Protein AF-A0A4P5RGK8-F1 (afdb_monomer)

Sequence (100 aa):
MLASQAKKAAAERRAEKAKKESETILVELNTDKYSELDGNWVAIGLAAPARRALIEDGLFTVSDLRKTSLAALKELHGMGPNAIRVLVAEMKKADLSFRK

Foldseek 3Di:
DPDPPPPPPPPVVVVVVVPVVVPPDPPVPPVVPCPVQQPQVVVLVADPLLSVQCVVVVNRHLVCQQVAALVVSVVGGSRDPVNSVSSVVVCVVVVHDGHD

pLDDT: mean 75.95, std 20.39, range [39.53, 94.44]

Structure (mmCIF, N/CA/C/O backbone):
data_AF-A0A4P5RGK8-F1
#
_entry.id   AF-A0A4P5RGK8-F1
#
loop_
_atom_site.group_PDB
_atom_site.id
_atom_site.type_symbol
_atom_site.label_atom_id
_atom_site.label_alt_id
_atom_site.label_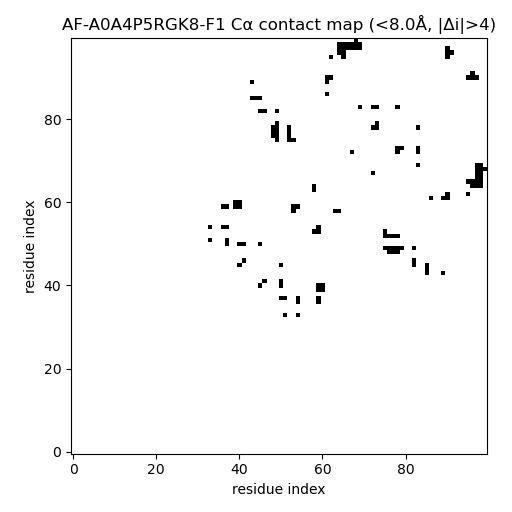comp_id
_atom_site.label_asym_id
_atom_site.label_entity_id
_atom_site.label_seq_id
_atom_site.pdbx_PDB_ins_code
_atom_site.Cartn_x
_atom_site.Cartn_y
_atom_site.Cartn_z
_atom_site.occupancy
_atom_site.B_iso_or_equiv
_atom_site.auth_seq_id
_atom_site.auth_comp_id
_atom_site.auth_asym_id
_atom_site.auth_atom_id
_atom_site.pdbx_PDB_model_num
ATOM 1 N N . MET A 1 1 ? 4.427 -28.387 -52.972 1.00 52.72 1 MET A N 1
ATOM 2 C CA . MET A 1 1 ? 5.031 -27.492 -51.957 1.00 52.72 1 MET A CA 1
ATOM 3 C C . MET A 1 1 ? 4.396 -26.104 -52.054 1.00 52.72 1 MET A C 1
ATOM 5 O O . MET A 1 1 ? 4.937 -25.281 -52.768 1.00 52.72 1 MET A O 1
ATOM 9 N N . LEU A 1 2 ? 3.244 -25.828 -51.422 1.00 51.22 2 LEU A N 1
ATOM 10 C CA . LEU A 1 2 ? 2.651 -24.471 -51.462 1.00 51.22 2 LEU A CA 1
ATOM 11 C C . LEU A 1 2 ? 1.641 -24.177 -50.325 1.00 51.22 2 LEU A C 1
ATOM 13 O O . LEU A 1 2 ? 0.728 -23.383 -50.501 1.00 51.22 2 LEU A O 1
ATOM 17 N N . ALA A 1 3 ? 1.775 -24.815 -49.154 1.00 48.53 3 ALA A N 1
ATOM 18 C CA . ALA A 1 3 ? 0.827 -24.643 -48.036 1.00 48.53 3 ALA A CA 1
ATOM 19 C C . ALA A 1 3 ? 1.459 -24.145 -46.718 1.00 48.53 3 ALA A C 1
ATOM 21 O O . ALA A 1 3 ? 0.767 -24.047 -45.709 1.00 48.53 3 ALA A O 1
ATOM 22 N N . SER A 1 4 ? 2.753 -23.797 -46.704 1.00 49.53 4 SER A N 1
ATOM 23 C CA . SER A 1 4 ? 3.475 -23.461 -45.459 1.00 49.53 4 SER A CA 1
ATOM 24 C C . SER A 1 4 ? 3.793 -21.978 -45.249 1.00 49.53 4 SER A C 1
ATOM 26 O O . SER A 1 4 ? 4.436 -21.647 -44.260 1.00 49.53 4 SER A O 1
ATOM 28 N N . GLN A 1 5 ? 3.342 -21.063 -46.115 1.00 47.09 5 GLN A N 1
ATOM 29 C CA . GLN A 1 5 ? 3.694 -19.638 -45.972 1.00 47.09 5 GLN A CA 1
ATOM 30 C C . GLN A 1 5 ? 2.602 -18.753 -45.344 1.00 47.09 5 GLN A C 1
ATOM 32 O O . GLN A 1 5 ? 2.887 -17.627 -44.958 1.00 47.09 5 GLN A O 1
ATOM 37 N N . ALA A 1 6 ? 1.380 -19.252 -45.134 1.00 46.25 6 ALA A N 1
ATOM 38 C CA . ALA A 1 6 ? 0.271 -18.413 -44.658 1.00 46.25 6 ALA A CA 1
ATOM 39 C C . ALA A 1 6 ? 0.093 -18.350 -43.125 1.00 46.25 6 ALA A C 1
ATOM 41 O O . ALA A 1 6 ?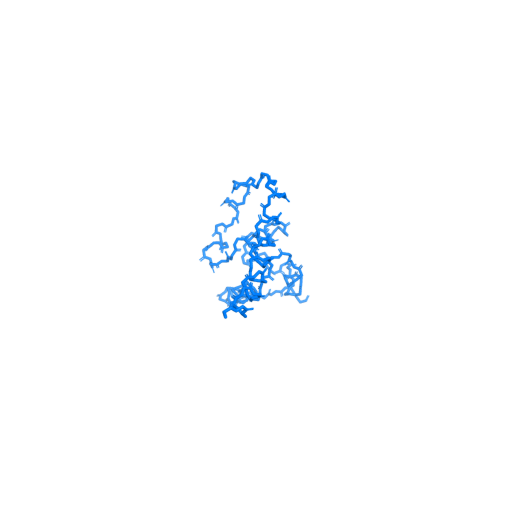 -0.744 -17.593 -42.643 1.00 46.25 6 ALA A O 1
ATOM 42 N N . LYS A 1 7 ? 0.855 -19.120 -42.331 1.00 46.88 7 LYS A N 1
ATOM 43 C CA . LYS A 1 7 ? 0.694 -19.165 -40.859 1.00 46.88 7 LYS A CA 1
ATOM 44 C C . LYS A 1 7 ? 1.740 -18.383 -40.059 1.00 46.88 7 LYS A C 1
ATOM 46 O O . LYS A 1 7 ? 1.611 -18.307 -38.842 1.00 46.88 7 LYS A O 1
ATOM 51 N N . LYS A 1 8 ? 2.742 -17.769 -40.700 1.00 43.62 8 LYS A N 1
ATOM 52 C CA . LYS A 1 8 ? 3.765 -16.983 -39.982 1.00 43.62 8 LYS A CA 1
ATOM 53 C C . LYS A 1 8 ? 3.417 -15.501 -39.789 1.00 43.62 8 LYS A C 1
ATOM 55 O O . LYS A 1 8 ? 3.851 -14.914 -38.813 1.00 43.62 8 LYS A O 1
ATOM 60 N N . ALA A 1 9 ? 2.546 -14.922 -40.615 1.00 41.66 9 ALA A N 1
ATOM 61 C CA . ALA A 1 9 ? 2.308 -13.473 -40.604 1.00 41.66 9 ALA A CA 1
ATOM 62 C C . ALA A 1 9 ? 1.404 -12.941 -39.462 1.00 41.66 9 ALA A C 1
ATOM 64 O O . ALA A 1 9 ? 1.287 -11.731 -39.289 1.00 41.66 9 ALA A O 1
ATOM 65 N N . ALA A 1 10 ? 0.746 -13.805 -38.677 1.00 41.75 10 ALA A N 1
A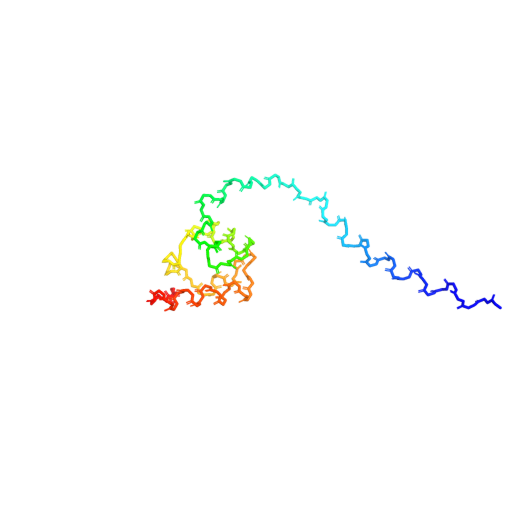TOM 66 C CA . ALA A 1 10 ? -0.203 -13.374 -37.637 1.00 41.75 10 ALA A CA 1
ATOM 67 C C . ALA A 1 10 ? 0.395 -13.287 -36.217 1.00 41.75 10 ALA A C 1
ATOM 69 O O . ALA A 1 10 ? -0.221 -12.690 -35.334 1.00 41.75 10 ALA A O 1
ATOM 70 N N . ALA A 1 11 ? 1.584 -13.855 -35.983 1.00 45.00 11 ALA A N 1
ATOM 71 C CA . ALA A 1 11 ? 2.249 -13.796 -34.678 1.00 45.00 11 ALA A CA 1
ATOM 72 C C . ALA A 1 11 ? 3.006 -12.473 -34.465 1.00 45.00 11 ALA A C 1
ATOM 74 O O . ALA A 1 11 ? 3.080 -11.974 -33.345 1.00 45.00 11 ALA A O 1
ATOM 75 N N . GLU A 1 12 ? 3.499 -11.854 -35.538 1.00 43.34 12 GLU A N 1
ATOM 76 C CA . GLU A 1 12 ? 4.363 -10.671 -35.436 1.00 43.34 12 GLU A CA 1
ATOM 77 C C . GLU A 1 12 ? 3.594 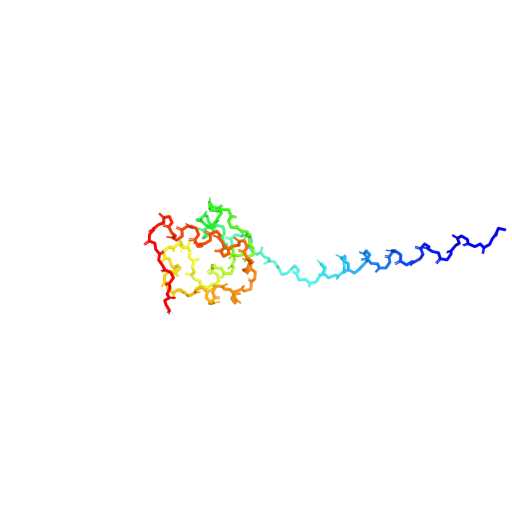-9.368 -35.151 1.00 43.34 12 GLU A C 1
ATOM 79 O O . GLU A 1 12 ? 4.153 -8.439 -34.578 1.00 43.34 12 GLU A O 1
ATOM 84 N N . ARG A 1 13 ? 2.274 -9.307 -35.388 1.00 48.88 13 ARG A N 1
ATOM 85 C CA . ARG A 1 13 ? 1.476 -8.104 -35.062 1.00 48.88 13 ARG A CA 1
ATOM 86 C C . ARG A 1 13 ? 1.015 -7.987 -33.606 1.00 48.88 13 ARG A C 1
ATOM 88 O O . ARG A 1 13 ? 0.487 -6.944 -33.231 1.00 48.88 13 ARG A O 1
ATOM 95 N N . ARG A 1 14 ? 1.210 -9.012 -32.766 1.00 47.62 14 ARG A N 1
ATOM 96 C CA . ARG A 1 14 ? 0.916 -8.911 -31.319 1.00 47.62 14 ARG A CA 1
ATOM 97 C C . ARG A 1 14 ? 2.106 -8.446 -30.479 1.00 47.62 14 ARG A C 1
ATOM 99 O O . ARG A 1 14 ? 1.883 -7.956 -29.379 1.00 47.62 14 ARG A O 1
ATOM 106 N N . ALA A 1 15 ? 3.331 -8.527 -30.996 1.00 44.34 15 ALA A N 1
ATOM 107 C CA . ALA A 1 15 ? 4.511 -8.010 -30.302 1.00 44.34 15 ALA A CA 1
ATOM 108 C C . ALA A 1 15 ? 4.681 -6.489 -30.477 1.00 44.34 15 ALA A C 1
ATOM 110 O O . ALA A 1 15 ? 5.233 -5.825 -29.604 1.00 44.34 15 ALA A O 1
ATOM 111 N N . GLU A 1 16 ? 4.151 -5.913 -31.559 1.00 42.22 16 GLU A N 1
ATOM 112 C CA . GLU A 1 16 ? 4.337 -4.486 -31.849 1.00 42.22 16 GLU A CA 1
ATOM 113 C C . GLU A 1 16 ? 3.334 -3.566 -31.134 1.00 42.22 16 GLU A C 1
ATOM 115 O O . GLU A 1 16 ? 3.594 -2.376 -30.972 1.00 42.22 16 GLU A O 1
ATOM 120 N N . LYS A 1 17 ? 2.230 -4.111 -30.595 1.00 42.16 17 LYS A N 1
ATOM 121 C CA . LYS A 1 17 ? 1.326 -3.338 -29.723 1.00 42.16 17 LYS A CA 1
ATOM 122 C C . LYS A 1 17 ? 1.867 -3.174 -28.297 1.00 42.16 17 LYS A C 1
ATOM 124 O O . LYS A 1 17 ? 1.435 -2.283 -27.588 1.00 42.16 17 LYS A O 1
ATOM 129 N N . ALA A 1 18 ? 2.855 -3.975 -27.898 1.00 45.84 18 ALA A N 1
ATOM 130 C CA . ALA A 1 18 ? 3.482 -3.865 -26.581 1.00 45.84 18 ALA A CA 1
ATOM 131 C C . ALA A 1 18 ? 4.674 -2.888 -26.542 1.00 45.84 18 ALA A C 1
ATOM 133 O O . ALA A 1 18 ? 5.186 -2.610 -25.463 1.00 45.84 18 ALA A O 1
ATOM 134 N N . LYS A 1 19 ? 5.134 -2.379 -27.696 1.00 43.53 19 LYS A N 1
ATOM 135 C CA . LYS A 1 19 ? 6.345 -1.541 -27.788 1.00 43.53 19 LYS A CA 1
ATOM 136 C C . LYS A 1 19 ? 6.113 -0.084 -28.188 1.00 43.53 19 LYS A C 1
ATOM 138 O O . LYS A 1 19 ? 7.061 0.685 -28.148 1.00 43.53 19 LYS A O 1
ATOM 143 N N . LYS A 1 20 ? 4.889 0.305 -28.566 1.00 39.53 20 LYS A N 1
ATOM 144 C CA . LYS A 1 20 ? 4.590 1.671 -29.044 1.00 39.53 20 LYS A CA 1
ATOM 145 C C . LYS A 1 20 ? 3.702 2.507 -28.115 1.00 39.53 20 LYS A C 1
ATOM 147 O O . LYS A 1 20 ? 3.607 3.709 -28.309 1.00 39.53 20 LYS A O 1
ATOM 152 N N . GLU A 1 21 ? 3.123 1.912 -27.070 1.00 44.97 21 GLU A N 1
ATOM 153 C CA . GLU A 1 21 ? 2.518 2.656 -25.945 1.00 44.97 21 GLU A CA 1
ATOM 154 C C . GLU A 1 21 ? 3.553 3.059 -24.880 1.00 44.97 21 GLU A C 1
ATOM 156 O O . GLU A 1 21 ? 3.248 3.831 -23.978 1.00 44.97 21 GLU A O 1
ATOM 161 N N . SER A 1 22 ? 4.794 2.575 -24.986 1.00 48.53 22 SER A N 1
ATOM 162 C CA . SER A 1 22 ? 5.873 2.883 -24.040 1.00 48.53 22 SER A CA 1
ATOM 163 C C . SER A 1 22 ? 6.657 4.160 -24.365 1.00 48.53 22 SER A C 1
ATOM 165 O O . SER A 1 22 ? 7.574 4.500 -23.627 1.00 48.53 22 SER A O 1
ATOM 167 N N . GLU A 1 23 ? 6.333 4.859 -25.459 1.00 46.47 23 GLU A N 1
ATOM 168 C CA . GLU A 1 23 ? 7.176 5.934 -26.015 1.00 46.47 23 GLU A CA 1
ATOM 169 C C . GLU A 1 23 ? 6.525 7.328 -25.996 1.00 46.47 23 GLU A C 1
ATOM 171 O O . GLU A 1 23 ? 7.028 8.276 -26.591 1.00 46.47 23 GLU A O 1
ATOM 176 N N . THR A 1 24 ? 5.407 7.511 -25.290 1.00 43.66 24 THR A N 1
ATOM 177 C CA . THR A 1 24 ? 4.842 8.848 -25.048 1.00 43.66 24 THR A CA 1
ATOM 178 C C . THR A 1 24 ? 4.153 8.867 -23.693 1.00 43.66 24 THR A C 1
ATOM 180 O O . THR A 1 24 ? 2.961 8.628 -23.593 1.00 43.66 24 THR A O 1
ATOM 183 N N . ILE A 1 25 ? 4.959 9.011 -22.645 1.00 54.22 25 ILE A N 1
ATOM 184 C CA . ILE A 1 25 ? 4.818 9.846 -21.434 1.00 54.22 25 ILE A CA 1
ATOM 185 C C . ILE A 1 25 ? 5.979 9.378 -20.538 1.00 54.22 25 ILE A C 1
ATOM 187 O O . ILE A 1 25 ? 5.821 8.873 -19.433 1.00 54.22 25 ILE A O 1
ATOM 191 N N . LEU A 1 26 ? 7.207 9.540 -21.035 1.00 48.38 26 LEU A N 1
ATOM 192 C CA . LEU A 1 26 ? 8.342 9.812 -20.156 1.00 48.38 26 LEU A CA 1
ATOM 193 C C . LEU A 1 26 ? 8.223 11.294 -19.769 1.00 48.38 26 LEU A C 1
ATOM 195 O O . LEU A 1 26 ? 9.066 12.115 -20.106 1.00 48.38 26 LEU A O 1
ATOM 199 N N . VAL A 1 27 ? 7.110 11.649 -19.108 1.00 48.53 27 VAL A N 1
ATOM 200 C CA . VAL A 1 27 ? 7.132 12.787 -18.191 1.00 48.53 27 VAL A CA 1
ATOM 201 C C . VAL A 1 27 ? 8.218 12.418 -17.208 1.00 48.53 27 VAL A C 1
ATOM 203 O O . VAL A 1 27 ? 8.184 11.321 -16.655 1.00 48.53 27 VAL A O 1
ATOM 206 N N . GLU A 1 28 ? 9.208 13.287 -17.083 1.00 47.28 28 GLU A N 1
ATOM 207 C CA . GLU A 1 28 ? 10.303 13.195 -16.134 1.00 47.28 28 GLU A CA 1
ATOM 208 C C . GLU A 1 28 ? 9.726 12.895 -14.747 1.00 47.28 28 GLU A C 1
ATOM 210 O O . GLU A 1 28 ? 9.302 13.777 -13.996 1.00 47.28 28 GLU A O 1
ATOM 215 N N . LEU A 1 29 ? 9.629 11.604 -14.426 1.00 51.88 29 LEU A N 1
ATOM 216 C CA . LEU A 1 29 ? 9.244 11.136 -13.113 1.00 51.88 29 LEU A CA 1
ATOM 217 C C . LEU A 1 29 ? 10.457 11.441 -12.251 1.00 51.88 29 LEU A C 1
ATOM 219 O O . LEU A 1 29 ? 11.357 10.606 -12.158 1.00 51.88 29 LEU A O 1
ATOM 223 N N . ASN A 1 30 ? 10.487 12.658 -11.698 1.00 48.84 30 ASN A N 1
ATOM 224 C CA . ASN A 1 30 ? 11.355 13.070 -10.601 1.00 48.84 30 ASN A CA 1
ATOM 225 C C . ASN A 1 30 ? 11.378 11.921 -9.589 1.00 48.84 30 ASN A C 1
ATOM 227 O O . ASN A 1 30 ? 10.465 11.762 -8.774 1.00 48.84 30 ASN A O 1
ATOM 231 N N . THR A 1 31 ? 12.382 11.057 -9.721 1.00 54.81 31 THR A N 1
ATOM 232 C CA . THR A 1 31 ? 12.497 9.809 -8.959 1.00 54.81 31 THR A CA 1
ATOM 233 C C . THR A 1 31 ? 12.859 10.127 -7.507 1.00 54.81 31 THR A C 1
ATOM 235 O O . THR A 1 31 ? 12.637 9.313 -6.615 1.00 54.81 31 THR A O 1
ATOM 238 N N . ASP A 1 32 ? 13.264 11.371 -7.267 1.00 57.66 32 ASP A N 1
ATOM 239 C CA . ASP A 1 32 ? 13.657 11.937 -5.986 1.00 57.66 32 ASP A CA 1
ATOM 240 C C . ASP A 1 32 ? 12.484 12.500 -5.169 1.00 57.66 32 ASP A C 1
ATOM 242 O O . ASP A 1 32 ? 12.627 12.719 -3.975 1.00 57.66 32 ASP A O 1
ATOM 246 N N . LYS A 1 33 ? 11.297 12.721 -5.760 1.00 66.56 33 LYS A N 1
ATOM 247 C CA . LYS A 1 33 ? 10.186 13.371 -5.030 1.00 66.56 33 LYS A CA 1
ATOM 248 C C . LYS A 1 33 ? 9.576 12.481 -3.940 1.00 66.56 33 LYS A C 1
ATOM 250 O O . LYS A 1 33 ? 8.989 12.977 -2.985 1.00 66.56 33 LYS A O 1
ATOM 255 N N . TYR A 1 34 ? 9.662 11.164 -4.114 1.00 71.94 34 TYR A N 1
ATOM 256 C CA . TYR A 1 34 ? 8.965 10.194 -3.267 1.00 71.94 34 TYR A CA 1
ATOM 257 C C . TYR A 1 34 ? 9.910 9.335 -2.427 1.00 71.94 34 TYR A C 1
ATOM 259 O O . TYR A 1 34 ? 9.438 8.691 -1.500 1.00 71.94 34 TYR A O 1
ATOM 267 N N . SER A 1 35 ? 11.213 9.323 -2.719 1.00 72.81 35 SER A N 1
ATOM 268 C CA . SER A 1 35 ? 12.211 8.486 -2.033 1.00 72.81 35 SER A CA 1
ATOM 269 C C . SER A 1 35 ? 12.364 8.830 -0.548 1.00 72.81 35 SER A C 1
ATOM 271 O O . SER A 1 35 ? 12.596 7.948 0.275 1.00 72.81 35 SER A O 1
ATOM 273 N N . GLU A 1 36 ? 12.173 10.097 -0.181 1.00 77.25 36 GLU A N 1
ATOM 274 C CA . GLU A 1 36 ? 12.176 10.541 1.219 1.00 77.25 36 GLU A CA 1
ATOM 275 C C . GLU A 1 36 ? 10.915 10.097 1.985 1.00 77.25 36 GLU A C 1
ATOM 277 O O . GLU A 1 36 ? 10.914 10.032 3.212 1.00 77.25 36 GLU A O 1
ATOM 282 N N . LEU A 1 37 ? 9.836 9.781 1.262 1.00 79.88 37 LEU A N 1
ATOM 283 C CA . LEU A 1 37 ? 8.486 9.583 1.801 1.00 79.88 37 LEU A CA 1
ATOM 284 C C . LEU A 1 37 ? 7.992 8.134 1.657 1.00 79.88 37 LEU A C 1
ATOM 286 O O . LEU A 1 37 ? 7.050 7.734 2.341 1.00 79.88 37 LEU A O 1
ATOM 290 N N . ASP A 1 38 ? 8.609 7.332 0.781 1.00 85.12 38 ASP A N 1
ATOM 291 C CA . ASP A 1 38 ? 8.190 5.963 0.475 1.00 85.12 38 ASP A CA 1
ATOM 292 C C . ASP A 1 38 ? 8.913 4.889 1.293 1.00 85.12 38 ASP A C 1
ATOM 294 O O . ASP A 1 38 ? 8.512 3.725 1.231 1.00 85.12 38 ASP A O 1
ATOM 298 N N . GLY A 1 39 ? 9.908 5.257 2.107 1.00 87.94 39 GLY A N 1
ATOM 299 C CA . GLY A 1 39 ? 10.724 4.320 2.887 1.00 87.94 39 GLY A CA 1
ATOM 300 C C . GLY A 1 39 ? 9.903 3.364 3.761 1.00 87.94 39 GLY A C 1
ATOM 301 O O . GLY A 1 39 ? 10.126 2.151 3.742 1.00 87.94 39 GLY A O 1
ATOM 302 N N . ASN A 1 40 ? 8.882 3.876 4.454 1.00 90.31 40 ASN A N 1
ATOM 303 C CA . ASN A 1 40 ? 7.968 3.064 5.264 1.00 90.31 40 ASN A CA 1
ATOM 304 C C . ASN A 1 40 ? 7.197 2.044 4.414 1.00 90.31 40 ASN A C 1
ATOM 306 O O . ASN A 1 40 ? 6.978 0.908 4.833 1.00 90.31 40 ASN A O 1
ATOM 310 N N . TRP A 1 41 ? 6.807 2.436 3.202 1.00 91.75 41 TRP A N 1
ATOM 311 C CA . TRP A 1 41 ? 6.075 1.584 2.276 1.00 91.75 41 TRP A CA 1
ATOM 312 C C . TRP A 1 41 ? 6.984 0.562 1.577 1.00 91.75 41 TRP A C 1
ATOM 314 O O . TRP A 1 41 ? 6.568 -0.570 1.322 1.00 91.75 41 TRP A O 1
ATOM 324 N N . VAL A 1 42 ? 8.238 0.925 1.297 1.00 91.19 42 VAL A N 1
ATOM 325 C CA . VAL A 1 42 ? 9.266 0.007 0.782 1.00 91.19 42 VAL A CA 1
ATOM 326 C C . VAL A 1 42 ? 9.577 -1.076 1.812 1.00 91.19 42 VAL A C 1
ATOM 328 O O . VAL A 1 42 ? 9.636 -2.251 1.449 1.00 91.19 42 VAL A O 1
ATOM 331 N N . ALA A 1 43 ? 9.696 -0.711 3.092 1.00 90.06 43 ALA A N 1
ATOM 332 C CA . ALA A 1 43 ? 9.998 -1.648 4.175 1.00 90.06 43 ALA A CA 1
ATOM 333 C C . ALA A 1 43 ? 8.949 -2.765 4.323 1.00 90.06 43 ALA A C 1
ATOM 335 O O . ALA A 1 43 ? 9.297 -3.894 4.664 1.00 90.06 43 ALA A O 1
ATOM 336 N N . ILE A 1 44 ? 7.678 -2.479 4.018 1.00 89.31 44 IL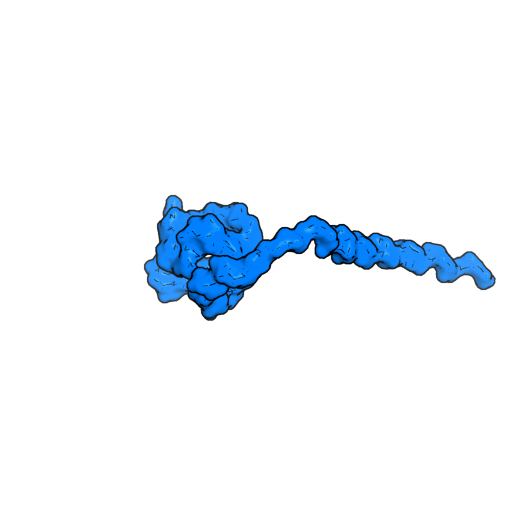E A N 1
ATOM 337 C CA . ILE A 1 44 ? 6.590 -3.473 4.047 1.00 89.31 44 ILE A CA 1
ATOM 338 C C . ILE A 1 44 ? 6.403 -4.206 2.705 1.00 89.31 44 ILE A C 1
ATOM 340 O O . ILE A 1 44 ? 5.474 -4.997 2.549 1.00 89.31 44 ILE A O 1
ATOM 344 N N . GLY A 1 45 ? 7.267 -3.949 1.718 1.00 90.12 45 GLY A N 1
ATOM 345 C CA . GLY A 1 45 ? 7.235 -4.608 0.411 1.00 90.12 45 GLY A CA 1
ATOM 346 C C . GLY A 1 45 ? 6.138 -4.099 -0.527 1.00 90.12 45 GLY A C 1
ATOM 347 O O . GLY A 1 45 ? 5.666 -4.845 -1.390 1.00 90.12 45 GLY A O 1
ATOM 348 N N . LEU A 1 46 ? 5.701 -2.846 -0.375 1.00 91.19 46 LEU A N 1
ATOM 349 C CA . LEU A 1 46 ? 4.668 -2.274 -1.231 1.00 91.19 46 LEU A CA 1
ATOM 350 C C . LEU A 1 46 ? 5.232 -1.909 -2.617 1.00 91.19 46 LEU A C 1
ATOM 352 O O . LEU A 1 46 ? 6.301 -1.308 -2.746 1.00 91.19 46 LEU A O 1
ATOM 356 N N . ALA A 1 47 ? 4.502 -2.255 -3.680 1.00 88.12 47 ALA A N 1
ATOM 357 C CA . ALA A 1 47 ? 4.922 -1.989 -5.056 1.00 88.12 47 ALA A CA 1
ATOM 358 C C . ALA A 1 47 ? 4.917 -0.484 -5.377 1.00 88.12 47 ALA A C 1
ATOM 360 O O . ALA A 1 47 ? 4.025 0.238 -4.936 1.00 88.12 47 ALA A O 1
ATOM 361 N N . ALA A 1 48 ? 5.863 -0.029 -6.207 1.00 87.62 48 ALA A N 1
ATOM 362 C CA . ALA A 1 48 ? 6.034 1.381 -6.579 1.00 87.62 48 ALA A CA 1
ATOM 363 C C . ALA A 1 48 ? 4.739 2.125 -6.977 1.00 87.62 48 ALA A C 1
ATOM 365 O O . ALA A 1 48 ? 4.543 3.226 -6.466 1.00 87.62 48 ALA A O 1
ATOM 366 N N . PRO A 1 49 ? 3.826 1.572 -7.807 1.00 89.75 49 PRO A N 1
ATOM 367 C CA . PRO A 1 49 ? 2.570 2.255 -8.132 1.00 89.75 49 PRO A CA 1
ATOM 368 C C . PRO A 1 49 ? 1.669 2.485 -6.908 1.00 89.75 49 PRO A C 1
ATOM 370 O O . PRO A 1 49 ? 1.120 3.569 -6.760 1.00 89.75 49 PRO A O 1
ATOM 373 N N . ALA A 1 50 ? 1.572 1.519 -5.992 1.00 90.94 50 ALA A N 1
ATOM 374 C CA . ALA A 1 50 ? 0.775 1.668 -4.775 1.00 90.94 50 ALA A CA 1
ATOM 375 C C . ALA A 1 50 ? 1.412 2.655 -3.785 1.00 90.94 50 ALA A C 1
ATOM 377 O O . ALA A 1 50 ? 0.697 3.436 -3.166 1.00 90.94 50 ALA A O 1
ATOM 378 N N . ARG A 1 51 ? 2.750 2.669 -3.666 1.00 91.38 51 ARG A N 1
ATOM 379 C CA . ARG A 1 51 ? 3.461 3.657 -2.830 1.00 91.38 51 ARG A CA 1
ATOM 380 C C . ARG A 1 51 ? 3.190 5.083 -3.299 1.00 91.38 51 ARG A C 1
ATOM 382 O O . ARG A 1 51 ? 2.872 5.939 -2.484 1.00 91.38 51 ARG A O 1
ATOM 389 N N . ARG A 1 52 ? 3.278 5.312 -4.614 1.00 89.81 52 ARG A N 1
ATOM 390 C CA . ARG A 1 52 ? 2.988 6.613 -5.234 1.00 89.81 52 ARG A CA 1
ATOM 391 C C . ARG A 1 52 ? 1.558 7.048 -4.937 1.00 89.81 52 ARG A C 1
ATOM 393 O O . ARG A 1 52 ? 1.373 8.141 -4.428 1.00 89.81 52 ARG A O 1
ATOM 400 N N . ALA A 1 53 ? 0.590 6.156 -5.143 1.00 91.12 53 ALA A N 1
ATOM 401 C CA . ALA A 1 53 ? -0.815 6.452 -4.888 1.00 91.12 53 ALA A CA 1
ATOM 402 C C . ALA A 1 53 ? -1.089 6.848 -3.426 1.00 91.12 53 ALA A C 1
ATOM 404 O O . ALA A 1 53 ? -1.840 7.781 -3.173 1.00 91.12 53 ALA A O 1
ATOM 405 N N . LEU A 1 54 ? -0.446 6.176 -2.463 1.00 91.12 54 LEU A N 1
ATOM 406 C CA . LEU A 1 54 ? -0.554 6.533 -1.045 1.00 91.12 54 LEU A CA 1
ATOM 407 C C . LEU A 1 54 ? 0.050 7.908 -0.756 1.00 91.12 54 LEU A C 1
ATOM 409 O O . LEU A 1 54 ? -0.565 8.709 -0.063 1.00 91.12 54 LEU A O 1
ATOM 413 N N . ILE A 1 55 ? 1.233 8.197 -1.297 1.00 90.06 55 ILE A N 1
ATOM 414 C CA . ILE A 1 55 ? 1.901 9.480 -1.063 1.00 90.06 55 ILE A CA 1
ATOM 415 C C . ILE A 1 55 ? 1.125 10.637 -1.704 1.00 90.06 55 ILE A C 1
ATOM 417 O O . ILE A 1 55 ? 1.015 11.702 -1.099 1.00 90.06 55 ILE A O 1
ATOM 421 N N . GLU A 1 56 ? 0.556 10.437 -2.892 1.00 88.12 56 GLU A N 1
ATOM 422 C CA . GLU A 1 56 ? -0.312 11.433 -3.532 1.00 88.12 56 GLU A CA 1
ATOM 423 C C . GLU A 1 56 ? -1.591 11.701 -2.724 1.00 88.12 56 GLU A C 1
ATOM 425 O O . GLU A 1 56 ? -2.038 12.844 -2.672 1.00 88.12 56 GLU A O 1
ATOM 430 N N . ASP A 1 57 ? -2.115 10.693 -2.018 1.00 88.62 57 ASP A N 1
ATOM 431 C CA . ASP A 1 57 ? -3.235 10.823 -1.070 1.00 88.62 57 ASP A CA 1
ATOM 432 C C . ASP A 1 57 ? -2.804 11.382 0.310 1.00 88.62 57 ASP A C 1
ATOM 434 O O . ASP A 1 57 ? -3.617 11.544 1.220 1.00 88.62 57 ASP A O 1
ATOM 438 N N . GLY A 1 58 ? -1.512 11.687 0.499 1.00 89.44 58 GLY A N 1
ATOM 439 C CA . GLY A 1 58 ? -0.961 12.202 1.759 1.00 89.44 58 GLY A CA 1
ATOM 440 C C . GLY A 1 58 ? -0.814 11.147 2.863 1.00 89.44 58 GLY A C 1
ATOM 441 O O . GLY A 1 58 ? -0.774 11.482 4.051 1.00 89.44 58 GLY A O 1
ATOM 442 N N . LEU A 1 59 ? -0.750 9.869 2.488 1.00 91.88 59 LEU A N 1
ATOM 443 C CA . LEU A 1 59 ? -0.585 8.723 3.378 1.00 91.88 59 LEU A CA 1
ATOM 444 C C . LEU A 1 59 ? 0.885 8.283 3.379 1.00 91.88 59 LEU A C 1
ATOM 446 O O . LEU A 1 59 ? 1.363 7.605 2.468 1.00 91.88 59 LEU A O 1
ATOM 450 N N . PHE A 1 60 ? 1.611 8.640 4.436 1.00 91.25 60 PHE A N 1
ATOM 451 C CA . PHE A 1 60 ? 3.050 8.362 4.554 1.00 91.25 60 PHE A CA 1
ATOM 452 C C . PHE A 1 60 ? 3.352 7.163 5.454 1.00 91.25 60 PHE A C 1
ATOM 454 O O . PHE A 1 60 ? 4.419 6.558 5.373 1.00 91.25 60 PHE A O 1
ATOM 461 N N . THR A 1 61 ? 2.406 6.797 6.320 1.00 92.12 61 THR A N 1
ATOM 462 C CA . THR A 1 61 ? 2.581 5.721 7.296 1.00 92.12 61 THR A CA 1
ATOM 463 C C . THR A 1 61 ? 1.340 4.839 7.418 1.00 92.12 61 THR A C 1
ATOM 465 O O . THR A 1 61 ? 0.223 5.241 7.095 1.00 92.12 61 THR A O 1
ATOM 468 N N . VAL A 1 62 ? 1.506 3.641 7.992 1.00 91.94 62 VAL A N 1
ATOM 469 C CA . VAL A 1 62 ? 0.389 2.732 8.321 1.00 91.94 62 VAL A CA 1
ATOM 470 C C . VAL A 1 62 ? -0.627 3.397 9.266 1.00 91.94 62 VAL A C 1
ATOM 472 O O . VAL A 1 62 ? -1.818 3.105 9.207 1.00 91.94 62 VAL A O 1
ATOM 475 N N . SER A 1 63 ? -0.188 4.341 10.107 1.00 91.12 63 SER A N 1
ATOM 476 C CA . SER A 1 63 ? -1.079 5.101 10.993 1.00 91.12 63 SER A CA 1
ATOM 477 C C . SER A 1 63 ? -1.968 6.100 10.251 1.00 91.12 63 SER A C 1
ATOM 479 O O . SER A 1 63 ? -3.097 6.338 10.686 1.00 91.12 63 SER A O 1
ATOM 481 N N . ASP A 1 64 ? -1.501 6.659 9.133 1.00 91.94 64 ASP A N 1
ATOM 482 C CA . ASP A 1 64 ? -2.308 7.562 8.305 1.00 91.94 64 ASP A CA 1
ATOM 483 C C . ASP A 1 64 ? -3.463 6.831 7.625 1.00 91.94 64 ASP A C 1
ATOM 485 O O . ASP A 1 64 ? -4.505 7.436 7.384 1.00 91.94 64 ASP A O 1
ATOM 489 N N . LEU A 1 65 ? -3.348 5.512 7.429 1.00 91.94 65 LEU A N 1
ATOM 490 C CA . LEU A 1 65 ? -4.425 4.695 6.866 1.00 91.94 65 LEU A CA 1
ATOM 491 C C . LEU A 1 65 ? -5.712 4.730 7.706 1.00 91.94 65 LEU A C 1
ATOM 493 O O . LEU A 1 65 ? -6.783 4.421 7.199 1.00 91.94 65 LEU A O 1
ATOM 497 N N . ARG A 1 66 ? -5.645 5.153 8.976 1.00 93.88 66 ARG A N 1
ATOM 498 C CA . ARG A 1 6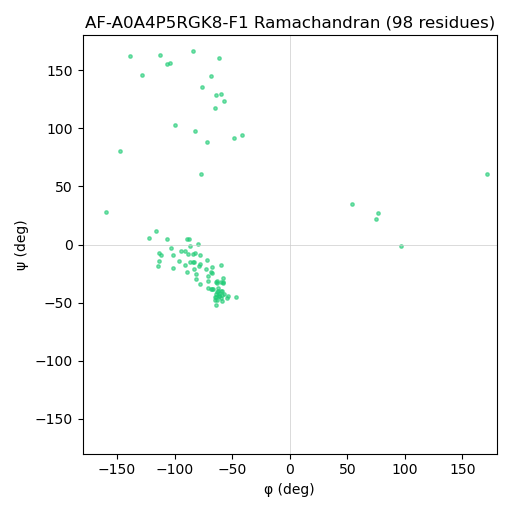6 ? -6.833 5.389 9.817 1.00 93.88 66 ARG A CA 1
ATOM 499 C C . ARG A 1 66 ? -7.689 6.569 9.345 1.00 93.88 66 ARG A C 1
ATOM 501 O O . ARG A 1 66 ? -8.841 6.679 9.752 1.00 93.88 66 ARG A O 1
ATOM 508 N N . LYS A 1 67 ? -7.129 7.473 8.536 1.00 92.19 67 LYS A N 1
ATOM 509 C CA . LYS A 1 67 ? -7.829 8.635 7.963 1.00 92.19 67 LYS A CA 1
ATOM 510 C C . LYS A 1 67 ? -8.618 8.261 6.706 1.00 92.19 67 LYS A C 1
ATOM 512 O O . LYS A 1 67 ? -9.564 8.963 6.354 1.00 92.19 67 LYS A O 1
ATOM 517 N N . THR A 1 68 ? -8.253 7.150 6.068 1.00 91.25 68 THR A N 1
ATOM 518 C CA . THR A 1 68 ? -8.866 6.652 4.836 1.00 91.25 68 THR A CA 1
ATOM 519 C C . THR A 1 68 ? -9.623 5.346 5.077 1.00 91.25 68 THR A C 1
ATOM 521 O O . THR A 1 68 ? -9.449 4.670 6.094 1.00 91.25 68 THR A O 1
ATOM 524 N N . SER A 1 69 ? -10.494 4.994 4.141 1.00 91.81 69 SER A N 1
ATOM 525 C CA . SER A 1 69 ? -11.288 3.767 4.185 1.00 91.81 69 SER A CA 1
ATOM 526 C C . SER A 1 69 ? -10.718 2.734 3.218 1.00 91.81 69 SER A C 1
ATOM 528 O O . SER A 1 69 ? -10.110 3.069 2.203 1.00 91.81 69 SER A O 1
ATOM 530 N N . LEU A 1 70 ? -10.983 1.451 3.477 1.00 90.38 70 LEU A N 1
ATOM 531 C CA . LEU A 1 70 ? -10.572 0.373 2.572 1.00 90.38 70 LEU A CA 1
ATOM 532 C C . LEU A 1 70 ? -11.151 0.550 1.154 1.00 90.38 70 LEU A C 1
ATOM 534 O O . LEU A 1 70 ? -10.520 0.149 0.182 1.00 90.38 70 LEU A O 1
ATOM 538 N N . ALA A 1 71 ? -12.350 1.131 1.039 1.00 90.00 71 ALA A N 1
ATOM 539 C CA . ALA A 1 71 ? -12.970 1.459 -0.243 1.00 90.00 71 ALA A CA 1
ATOM 540 C C . ALA A 1 71 ? -12.153 2.507 -1.010 1.00 90.00 71 ALA A C 1
ATOM 542 O O . ALA A 1 71 ? -11.730 2.224 -2.123 1.00 90.00 71 ALA A O 1
ATOM 543 N N . ALA A 1 72 ? -11.829 3.633 -0.367 1.00 89.06 72 ALA A N 1
ATOM 544 C CA . ALA A 1 72 ? -11.018 4.692 -0.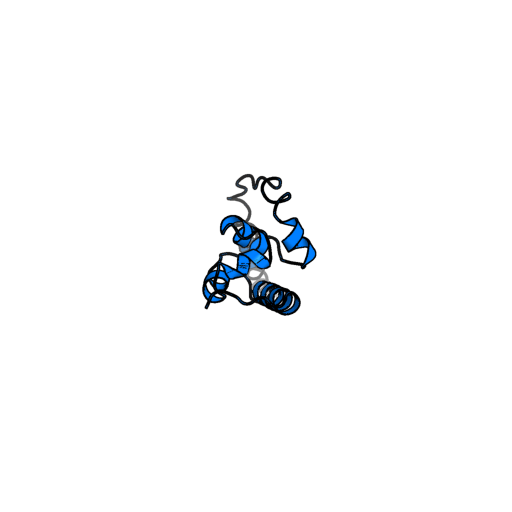963 1.00 89.06 72 ALA A CA 1
ATOM 545 C C . ALA A 1 72 ? -9.655 4.165 -1.431 1.00 89.06 72 ALA A C 1
ATOM 547 O O . ALA A 1 72 ? -9.248 4.421 -2.558 1.00 89.06 72 ALA A O 1
ATOM 548 N N . LEU A 1 73 ? -8.997 3.319 -0.626 1.00 89.88 73 LEU A N 1
ATOM 549 C CA . LEU A 1 73 ? -7.743 2.682 -1.035 1.00 89.88 73 LEU A CA 1
ATOM 550 C C . LEU A 1 73 ? -7.896 1.834 -2.299 1.00 89.88 73 LEU A C 1
ATOM 552 O O . LEU A 1 73 ? -7.014 1.856 -3.146 1.00 89.88 73 LEU A O 1
ATOM 556 N N . LYS A 1 74 ? -8.998 1.094 -2.454 1.00 89.12 74 LYS A N 1
ATOM 557 C CA . LYS A 1 74 ? -9.251 0.292 -3.664 1.00 89.12 74 LYS A CA 1
ATOM 558 C C . LYS A 1 74 ? -9.501 1.148 -4.906 1.00 89.12 74 LYS A C 1
ATOM 560 O O . LYS A 1 74 ? -9.291 0.654 -6.008 1.00 89.12 74 LYS A O 1
ATOM 565 N N . GLU A 1 75 ? -9.956 2.384 -4.731 1.00 90.56 75 GLU A N 1
ATOM 566 C CA . GLU A 1 75 ? -10.174 3.336 -5.823 1.00 90.56 75 GLU A CA 1
ATOM 567 C C . GLU A 1 75 ? -8.884 4.063 -6.237 1.00 90.56 75 GLU A C 1
ATOM 569 O O . GLU A 1 75 ? -8.825 4.630 -7.327 1.00 90.56 75 GLU A O 1
ATOM 574 N N . LEU A 1 76 ? -7.826 4.003 -5.417 1.00 88.38 76 LEU A N 1
ATOM 575 C CA . LEU A 1 76 ? -6.540 4.614 -5.740 1.00 88.38 76 LEU A CA 1
ATOM 576 C C . LEU A 1 76 ? -5.891 3.960 -6.970 1.00 88.38 76 LEU A C 1
ATOM 578 O O . LEU A 1 76 ? -5.682 2.744 -7.045 1.00 88.38 76 LEU A O 1
ATOM 582 N N . HIS A 1 77 ? -5.497 4.799 -7.927 1.00 83.69 77 HIS A N 1
ATOM 583 C CA . HIS A 1 77 ? -4.860 4.362 -9.163 1.00 83.69 77 HIS A CA 1
ATOM 584 C C . HIS A 1 77 ? -3.492 3.720 -8.882 1.00 83.69 77 HIS A C 1
ATOM 586 O O . HIS A 1 77 ? -2.575 4.361 -8.381 1.00 83.69 77 HIS A O 1
ATOM 592 N N . GLY A 1 78 ? -3.345 2.435 -9.215 1.00 85.50 78 GLY A N 1
ATOM 593 C CA . GLY A 1 78 ? -2.142 1.652 -8.905 1.00 85.50 78 GLY A CA 1
ATOM 594 C C . GLY A 1 78 ? -2.245 0.809 -7.630 1.00 85.50 78 GLY A C 1
ATOM 595 O O . GLY A 1 78 ? -1.316 0.050 -7.328 1.00 85.50 78 GLY A O 1
ATOM 596 N N . MET A 1 79 ? -3.373 0.869 -6.914 1.00 91.12 79 MET A N 1
ATOM 597 C CA . MET A 1 79 ? -3.643 -0.001 -5.774 1.00 91.12 79 MET A CA 1
ATOM 598 C C . MET A 1 79 ? -4.184 -1.363 -6.227 1.00 91.12 79 MET A C 1
ATOM 600 O O . MET A 1 79 ? -5.367 -1.553 -6.496 1.00 91.12 79 MET A O 1
ATOM 604 N N . GLY A 1 80 ? -3.290 -2.348 -6.307 1.00 88.44 80 GLY A N 1
ATOM 605 C CA . GLY A 1 80 ? -3.653 -3.727 -6.633 1.00 88.44 80 GLY A CA 1
ATOM 606 C C . GLY A 1 80 ? -4.134 -4.543 -5.421 1.00 88.44 80 GLY A C 1
ATOM 607 O O . GLY A 1 80 ? -3.861 -4.187 -4.272 1.00 88.44 80 GLY A O 1
ATOM 608 N N . PRO A 1 81 ? -4.751 -5.719 -5.645 1.00 91.00 81 PRO A N 1
ATOM 609 C CA . PRO A 1 81 ? -5.211 -6.603 -4.568 1.00 91.00 81 PRO A CA 1
ATOM 610 C C . PRO A 1 81 ? -4.078 -7.036 -3.624 1.00 91.00 81 PRO A C 1
ATOM 612 O O . PRO A 1 81 ? -4.291 -7.177 -2.421 1.00 91.00 81 PRO A O 1
ATOM 615 N N . ASN A 1 82 ? -2.853 -7.195 -4.140 1.00 91.50 82 ASN A N 1
ATOM 616 C CA . ASN A 1 82 ? -1.697 -7.512 -3.303 1.00 91.50 82 ASN A CA 1
ATOM 617 C C . ASN A 1 82 ? -1.308 -6.347 -2.379 1.00 91.50 82 ASN A C 1
ATOM 619 O O . ASN A 1 82 ? -0.961 -6.582 -1.227 1.00 91.50 82 ASN A O 1
ATOM 623 N N . ALA A 1 83 ? -1.403 -5.105 -2.860 1.00 91.69 83 ALA A N 1
ATOM 624 C CA . ALA A 1 83 ? -1.105 -3.922 -2.061 1.00 91.69 83 ALA A CA 1
ATOM 625 C C . ALA A 1 83 ? -2.112 -3.782 -0.912 1.00 91.69 83 ALA A C 1
ATOM 627 O O . ALA A 1 83 ? -1.707 -3.697 0.244 1.00 91.69 83 ALA A O 1
ATOM 628 N N . ILE A 1 84 ? -3.411 -3.917 -1.203 1.00 93.00 84 ILE A N 1
ATOM 629 C CA . ILE A 1 84 ? -4.463 -3.948 -0.177 1.00 93.00 84 ILE A CA 1
ATOM 630 C C . ILE A 1 84 ? -4.188 -5.031 0.873 1.00 93.00 84 ILE A C 1
ATOM 632 O O . ILE A 1 84 ? -4.272 -4.764 2.069 1.00 93.00 84 ILE A O 1
ATOM 636 N N . ARG A 1 85 ? -3.826 -6.247 0.446 1.00 94.00 85 ARG A N 1
ATOM 637 C CA . ARG A 1 85 ? -3.516 -7.353 1.363 1.00 94.00 85 ARG A CA 1
ATOM 638 C C . ARG A 1 85 ? -2.360 -7.013 2.310 1.00 94.00 85 ARG A C 1
ATOM 640 O O . ARG A 1 85 ? -2.456 -7.315 3.497 1.00 94.00 85 ARG A O 1
ATOM 647 N N . VAL A 1 86 ? -1.292 -6.397 1.797 1.00 93.69 86 VAL A N 1
ATOM 648 C CA . VAL A 1 86 ? -0.145 -5.946 2.605 1.00 93.69 86 VAL A CA 1
ATOM 649 C C . VAL A 1 86 ? -0.581 -4.872 3.605 1.00 93.69 86 VAL A C 1
ATOM 651 O O . VAL A 1 86 ? -0.305 -5.014 4.792 1.00 93.69 86 VAL A O 1
ATOM 654 N N . LEU A 1 87 ? -1.333 -3.857 3.166 1.00 92.88 87 LEU A N 1
ATOM 655 C CA . LEU A 1 87 ? -1.813 -2.785 4.047 1.00 92.88 87 LEU A CA 1
ATOM 656 C C . LEU A 1 87 ? -2.715 -3.317 5.168 1.00 92.88 87 LEU A C 1
ATOM 658 O O . LEU A 1 87 ? -2.539 -2.950 6.325 1.00 92.88 87 LEU A O 1
ATOM 662 N N . VAL A 1 88 ? -3.644 -4.224 4.852 1.00 93.88 88 VAL A N 1
ATOM 663 C CA . VAL A 1 88 ? -4.518 -4.868 5.847 1.00 93.88 88 VAL A CA 1
ATOM 664 C C . VAL A 1 88 ? -3.699 -5.666 6.868 1.00 93.88 88 VAL A C 1
ATOM 666 O O . VAL A 1 88 ? -3.982 -5.604 8.064 1.00 93.88 88 VAL A O 1
ATOM 669 N N . ALA A 1 89 ? -2.686 -6.411 6.413 1.00 94.44 89 ALA A N 1
ATOM 670 C CA . ALA A 1 89 ? -1.821 -7.189 7.296 1.00 94.44 89 ALA A CA 1
ATOM 671 C C . ALA A 1 89 ? -1.013 -6.287 8.240 1.00 94.44 89 ALA A C 1
ATOM 673 O O . ALA A 1 89 ? -0.978 -6.546 9.444 1.00 94.44 89 ALA A O 1
ATOM 674 N N . GLU A 1 90 ? -0.432 -5.205 7.720 1.00 94.06 90 GLU A N 1
ATOM 675 C CA . GLU A 1 90 ? 0.334 -4.250 8.525 1.00 94.06 90 GLU A CA 1
ATOM 676 C C . GLU A 1 90 ? -0.549 -3.468 9.501 1.00 94.06 90 GLU A C 1
ATOM 678 O O . GLU A 1 90 ? -0.167 -3.292 10.656 1.00 94.06 90 GLU A O 1
ATOM 683 N N . MET A 1 91 ? -1.766 -3.077 9.105 1.00 93.62 91 MET A N 1
ATOM 684 C CA . MET A 1 91 ? -2.717 -2.465 10.038 1.00 93.62 91 MET A CA 1
ATOM 685 C C . MET A 1 91 ? -3.085 -3.416 11.173 1.00 93.62 91 MET A C 1
ATOM 687 O O . MET A 1 91 ? -3.049 -3.012 12.330 1.00 93.62 91 MET A O 1
ATOM 691 N N . LYS A 1 92 ? -3.359 -4.690 10.869 1.00 93.75 92 LYS A N 1
ATOM 692 C CA . LYS A 1 92 ? -3.663 -5.695 11.895 1.00 93.75 92 LYS A CA 1
ATOM 693 C C . LYS A 1 92 ? -2.482 -5.920 12.842 1.00 93.75 92 LYS A C 1
ATOM 695 O O . LYS A 1 92 ? -2.682 -6.044 14.043 1.00 93.75 92 LYS A O 1
ATOM 700 N N . LYS A 1 93 ? -1.256 -5.962 12.314 1.00 94.12 93 LYS A N 1
ATOM 701 C CA . LYS A 1 93 ? -0.027 -6.095 13.112 1.00 94.12 93 LYS A CA 1
ATOM 702 C C . LYS A 1 93 ? 0.186 -4.901 14.047 1.00 94.12 93 LYS A C 1
ATOM 704 O O . LYS A 1 93 ? 0.706 -5.077 15.143 1.00 94.12 93 LYS A O 1
ATOM 709 N N . ALA A 1 94 ? -0.226 -3.712 13.617 1.00 91.31 94 ALA A N 1
ATOM 710 C CA . ALA A 1 94 ? -0.167 -2.481 14.396 1.00 91.31 94 ALA A CA 1
ATOM 711 C C . ALA A 1 94 ? -1.405 -2.247 15.292 1.00 91.31 94 ALA A C 1
ATOM 713 O O . ALA A 1 94 ? -1.506 -1.183 15.896 1.00 91.31 94 ALA A O 1
ATOM 714 N N . ASP A 1 95 ? -2.341 -3.203 15.360 1.00 93.81 95 ASP A N 1
ATOM 715 C CA . ASP A 1 95 ? -3.636 -3.085 16.053 1.00 93.81 95 ASP A CA 1
ATOM 716 C C . ASP A 1 95 ? -4.467 -1.860 15.609 1.00 93.81 95 ASP A C 1
ATOM 718 O O . ASP A 1 95 ? -5.166 -1.204 16.380 1.00 93.81 95 ASP A O 1
ATOM 722 N N . LEU A 1 96 ? -4.376 -1.516 14.322 1.00 93.50 96 LEU A N 1
ATOM 723 C CA . LEU A 1 96 ? -5.079 -0.395 13.706 1.00 93.50 96 LEU A CA 1
ATOM 724 C C . LEU A 1 96 ? -6.222 -0.876 12.814 1.00 93.50 96 LEU A C 1
ATOM 726 O O . LEU A 1 96 ? -6.202 -1.970 12.254 1.00 93.50 96 LEU A O 1
ATOM 730 N N . SER A 1 97 ? -7.210 -0.005 12.623 1.00 90.94 97 SER A N 1
ATOM 731 C CA . SER A 1 97 ? -8.330 -0.228 11.706 1.00 90.94 97 SER A CA 1
ATOM 732 C C . SER A 1 97 ? -8.505 0.955 10.759 1.00 90.94 97 SER A C 1
ATOM 734 O O . SER A 1 97 ? -8.265 2.100 11.146 1.00 90.94 97 SER A O 1
ATOM 736 N N . PHE A 1 98 ? -8.924 0.678 9.522 1.00 91.81 98 PHE A N 1
ATOM 7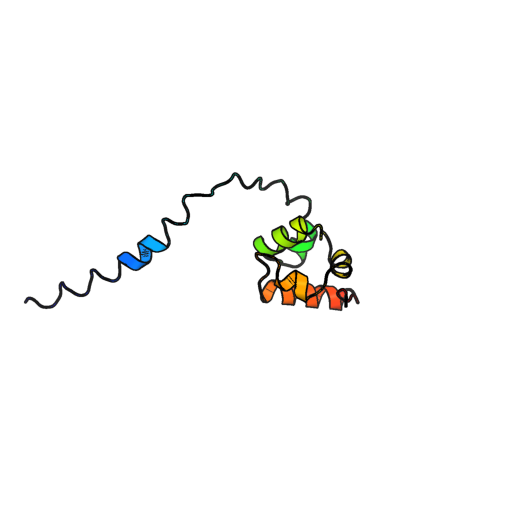37 C CA . PHE A 1 98 ? -9.309 1.715 8.563 1.00 91.81 98 PHE A CA 1
ATOM 738 C C . PHE A 1 98 ? -10.492 2.530 9.088 1.00 91.81 98 PHE A C 1
ATOM 740 O O . PHE A 1 98 ? -11.260 2.070 9.942 1.00 91.81 98 PHE A O 1
ATOM 747 N N . ARG A 1 99 ? -10.674 3.721 8.522 1.00 92.69 99 ARG A N 1
ATOM 748 C CA . ARG A 1 99 ? -11.874 4.516 8.756 1.00 92.69 99 ARG A CA 1
ATOM 749 C C . ARG A 1 99 ? -13.112 3.727 8.311 1.00 92.69 99 ARG A C 1
ATOM 751 O O . ARG A 1 99 ? -13.131 3.190 7.199 1.00 92.69 99 ARG A O 1
ATOM 758 N N . LYS A 1 100 ? -14.108 3.653 9.201 1.00 83.44 100 LYS A N 1
ATOM 759 C CA . LYS A 1 100 ? -15.422 3.056 8.922 1.00 83.44 100 LYS A CA 1
ATOM 760 C C . LYS A 1 100 ? -16.152 3.799 7.813 1.00 83.44 100 LYS A C 1
ATOM 762 O O . LYS A 1 100 ? -16.003 5.040 7.761 1.00 83.44 100 LYS A O 1
#

Nearest PDB structures (foldseek):
  1lb2-assembly1_B-2  TM=7.711E-01  e=7.107E-02  Escherichia coli
  6psu-assembly1_M  TM=7.490E-01  e=8.083E-02  Es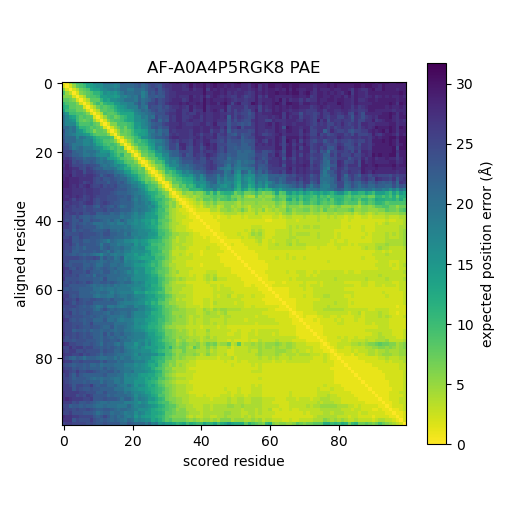cherichia coli
  8igr-assembly1_G  TM=5.961E-01  e=6.665E-02  Escherichia coli K-12
  4mey-assembly1_B  TM=5.923E-01  e=1.988E-01  Escherichia coli K-12
  4mey-assembly1_A  TM=5.635E-01  e=1.748E-01  Escherichia coli K-12

Radius of gyration: 20.67 Å; Cα contacts (8 Å, |Δi|>4): 75; chains: 1; bounding box: 29×41×68 Å

Mean predicted aligned error: 12.72 Å

Solvent-accessible surface area (backbone atoms only — not comparable to full-atom values): 6210 Å² total; per-residue (Å²): 143,88,81,81,77,82,77,64,74,72,64,64,67,65,61,57,67,74,64,63,74,75,75,77,75,85,63,83,71,65,73,72,78,45,60,87,53,37,53,64,38,50,77,70,68,44,53,70,52,34,41,50,39,33,49,76,72,72,35,57,47,78,75,46,44,42,80,41,32,70,65,58,52,61,69,36,70,55,41,44,74,68,45,52,52,48,52,53,51,51,24,54,75,68,76,48,63,55,34,130

Secondary structure (DSSP, 8-state):
--SSSSSSTTTTTTTGGGTSSSSS------TTTTTTTSHHHHHTT--HHHHHHHHHTT--STTGGGGS-HHHHHHSTT--HHHHHHHHHHHHHTT-----